Protein AF-A0A168NUQ0-F1 (afdb_monomer_lite)

Secondary structure (DSSP, 8-state):
------PPPPP---S-------HHHHS-HHHHHHHHHHHHHHHHHHHHHHHHHHHHHHHHHHHHHHHHHH-HHHHHHH----GGGG-

Sequence (87 aa):
MAKKNRAIPAPKKSDSEYKPATLKDLLS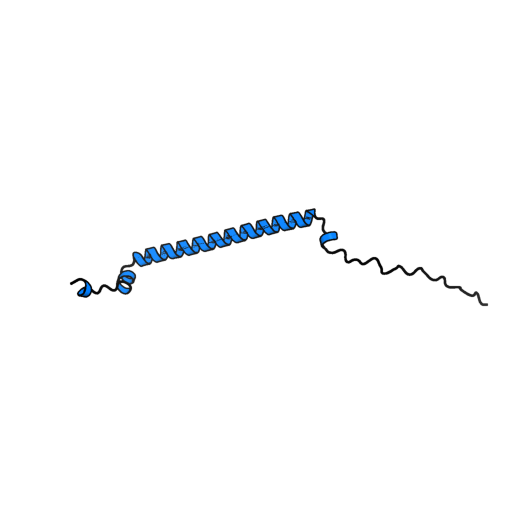SDILEQLKSQADEMKAEEKKKKEEQELMKAEARKQEQKKLDNNFEHLLENSNMDWHKYK

pLDDT: mean 74.26, std 13.2, range [44.84, 89.44]

Organism: NCBI:txid494026

Foldseek 3Di:
DDDDDDDDDDDDDDPPPPPPCPVCNVDDPVVVVVVVVVVVVVVVVVVVVVVVVVVVVVVVVVVVVVVLVVDVVSCVVPDPPPVVVVD

Radius of gyration: 38.47 Å; chains: 1; bounding box: 79×40×112 Å

Structure (mmCIF, N/CA/C/O backbone):
data_AF-A0A168NUQ0-F1
#
_entry.id   AF-A0A168NUQ0-F1
#
loop_
_atom_site.group_PDB
_atom_site.id
_atom_site.type_symbol
_atom_site.label_atom_id
_atom_site.label_alt_id
_atom_site.label_comp_id
_atom_site.label_asym_id
_atom_site.label_entity_id
_atom_site.label_seq_id
_atom_site.pdbx_PDB_ins_code
_atom_site.Cartn_x
_atom_site.Cartn_y
_atom_site.Cartn_z
_atom_site.occupancy
_atom_site.B_iso_or_equiv
_atom_site.auth_seq_id
_atom_site.auth_comp_id
_atom_site.auth_asym_id
_atom_site.auth_atom_id
_atom_site.pdbx_PDB_model_num
ATOM 1 N N . MET A 1 1 ? -56.739 -30.499 63.507 1.00 44.84 1 MET A N 1
ATOM 2 C CA . MET A 1 1 ? -55.720 -30.334 62.446 1.00 44.84 1 MET A CA 1
ATOM 3 C C . MET A 1 1 ? -56.407 -29.832 61.187 1.00 44.84 1 MET A C 1
ATOM 5 O O . MET A 1 1 ? -57.357 -30.485 60.789 1.00 44.84 1 MET A O 1
ATOM 9 N N . ALA A 1 2 ? -55.965 -28.695 60.631 1.00 51.31 2 ALA A N 1
ATOM 10 C CA . ALA A 1 2 ? -56.006 -28.304 59.205 1.00 51.31 2 ALA A CA 1
ATOM 11 C C . ALA A 1 2 ? -56.114 -26.770 59.070 1.00 51.31 2 ALA A C 1
ATOM 13 O O . ALA A 1 2 ? -57.203 -26.204 59.022 1.00 51.31 2 ALA A O 1
ATOM 14 N N . LYS A 1 3 ? -54.964 -26.084 59.018 1.00 52.09 3 LYS A N 1
ATOM 15 C CA . LYS A 1 3 ? -54.872 -24.682 58.581 1.00 52.09 3 LYS A CA 1
ATOM 16 C C . LYS A 1 3 ? -54.863 -24.664 57.048 1.00 52.09 3 LYS A C 1
ATOM 18 O O . LYS A 1 3 ? -54.022 -25.310 56.431 1.00 52.09 3 LYS A O 1
ATOM 23 N N . LYS A 1 4 ? -55.814 -23.951 56.439 1.00 59.25 4 LYS A N 1
ATOM 24 C CA . LYS A 1 4 ? -55.953 -23.797 54.983 1.00 59.25 4 LYS A CA 1
ATOM 25 C C . LYS A 1 4 ? -55.075 -22.634 54.507 1.00 59.25 4 LYS A C 1
ATOM 27 O O . LYS A 1 4 ? -55.439 -21.476 54.684 1.00 59.25 4 LYS A O 1
ATOM 32 N N . ASN A 1 5 ? -53.924 -22.951 53.915 1.00 61.34 5 ASN A N 1
ATOM 33 C CA . ASN A 1 5 ? -53.019 -21.972 53.311 1.00 61.34 5 ASN A CA 1
ATOM 34 C C . ASN A 1 5 ? -53.595 -21.465 51.982 1.00 61.34 5 ASN A C 1
ATOM 36 O O . ASN A 1 5 ? -53.784 -22.232 51.039 1.00 61.34 5 ASN A O 1
ATOM 40 N N . ARG A 1 6 ? -53.877 -20.162 51.909 1.00 58.56 6 ARG A N 1
ATOM 41 C CA . ARG A 1 6 ? -54.304 -19.465 50.692 1.00 58.56 6 ARG A CA 1
ATOM 42 C C . ARG A 1 6 ? -53.050 -18.885 50.034 1.00 58.56 6 ARG A C 1
ATOM 44 O O . ARG A 1 6 ? -52.439 -17.976 50.585 1.00 58.56 6 ARG A O 1
ATOM 51 N N . ALA A 1 7 ? -52.636 -19.458 48.907 1.00 59.38 7 ALA A N 1
ATOM 52 C CA . ALA A 1 7 ? -51.512 -18.953 48.126 1.00 59.38 7 ALA A CA 1
ATOM 53 C C . ALA A 1 7 ? -51.876 -17.604 47.485 1.00 59.38 7 ALA A C 1
ATOM 55 O O . ALA A 1 7 ? -52.935 -17.466 46.871 1.00 59.38 7 ALA A O 1
ATOM 56 N N . ILE A 1 8 ? -50.998 -16.619 47.650 1.00 62.91 8 ILE A N 1
ATOM 57 C CA . ILE A 1 8 ? -51.081 -15.303 47.012 1.00 62.91 8 ILE A CA 1
ATOM 58 C C . ILE A 1 8 ? -50.440 -15.438 45.621 1.00 62.91 8 ILE A C 1
ATOM 60 O O . ILE A 1 8 ? -49.305 -15.914 45.543 1.00 62.91 8 ILE A O 1
ATOM 64 N N . PRO A 1 9 ? -51.109 -15.056 44.519 1.00 58.44 9 PRO A N 1
ATOM 65 C CA . PRO A 1 9 ? -50.469 -15.031 43.212 1.00 58.44 9 PRO A CA 1
ATOM 66 C C . PRO A 1 9 ? -49.493 -13.848 43.133 1.00 58.44 9 PRO A C 1
ATOM 68 O O . PRO A 1 9 ? -49.875 -12.698 43.342 1.00 58.44 9 PRO A O 1
ATOM 71 N N . ALA A 1 10 ? -48.226 -14.137 42.837 1.00 59.84 10 ALA A N 1
ATOM 72 C CA . ALA A 1 10 ? -47.221 -13.122 42.538 1.00 59.84 10 ALA A CA 1
ATOM 73 C C . ALA A 1 10 ? -47.551 -12.406 41.210 1.00 59.84 10 ALA A C 1
ATOM 75 O O . ALA A 1 10 ? -48.044 -13.054 40.278 1.00 59.84 10 ALA A O 1
ATOM 76 N N . PRO A 1 11 ? -47.278 -11.094 41.085 1.00 55.16 11 PRO A N 1
ATOM 77 C CA . PRO A 1 11 ? -47.518 -10.365 39.847 1.00 55.16 11 PRO A CA 1
ATOM 78 C C . PRO A 1 11 ? -46.570 -10.866 38.750 1.00 55.16 11 PRO A C 1
ATOM 80 O O . PRO A 1 11 ? -45.348 -10.866 38.914 1.00 55.16 11 PRO A O 1
ATOM 83 N N . LYS A 1 12 ? -47.142 -11.296 37.619 1.00 55.81 12 LYS A N 1
ATOM 84 C CA . LYS A 1 12 ? -46.384 -11.591 36.400 1.00 55.81 12 LYS A CA 1
ATOM 85 C C . LYS A 1 12 ? -45.804 -10.280 35.873 1.00 55.81 12 LYS A C 1
ATOM 87 O O . LYS A 1 12 ? -46.558 -9.385 35.501 1.00 55.81 12 LYS A O 1
ATOM 92 N N . LYS A 1 13 ? -44.475 -10.171 35.866 1.00 52.94 13 LYS A N 1
ATOM 93 C CA . LYS A 1 13 ? -43.768 -9.094 35.170 1.00 52.94 13 LYS A CA 1
ATOM 94 C C . LYS A 1 13 ? -44.048 -9.252 33.676 1.00 52.94 13 LYS A C 1
ATOM 96 O O . LYS A 1 13 ? -43.903 -10.341 33.133 1.00 52.94 13 LYS A O 1
ATOM 101 N N . SER A 1 14 ? -44.544 -8.188 33.069 1.00 47.28 14 SER A N 1
ATOM 102 C CA . SER A 1 14 ? -44.875 -8.090 31.655 1.00 47.28 14 SER A CA 1
ATOM 103 C C . SER A 1 14 ? -43.610 -8.182 30.801 1.00 47.28 14 SER A C 1
ATOM 105 O O . SER A 1 14 ? -42.764 -7.292 30.855 1.00 47.28 14 SER A O 1
ATOM 107 N N . ASP A 1 15 ? -43.515 -9.231 29.985 1.00 52.06 15 ASP A N 1
ATOM 108 C CA . ASP A 1 15 ? -42.541 -9.399 28.896 1.00 52.06 15 ASP A CA 1
ATOM 109 C C . ASP A 1 15 ? -42.830 -8.427 27.730 1.00 52.06 15 ASP A C 1
ATOM 111 O O . ASP A 1 15 ? -43.076 -8.838 26.598 1.00 52.06 15 ASP A O 1
ATOM 115 N N . SER A 1 16 ? -42.876 -7.118 27.993 1.00 51.72 16 SER A N 1
ATOM 116 C CA . SER A 1 16 ? -43.211 -6.105 26.976 1.00 51.72 16 SER A CA 1
ATOM 117 C C . SER A 1 16 ? -42.227 -4.937 26.898 1.00 51.72 16 SER A C 1
ATOM 119 O O . SER A 1 16 ? -42.572 -3.888 26.362 1.00 51.72 16 SER A O 1
ATOM 121 N N . GLU A 1 17 ? -41.000 -5.108 27.395 1.00 49.22 17 GLU A N 1
ATOM 122 C CA . GLU A 1 17 ? -39.949 -4.074 27.351 1.00 49.22 17 GLU A CA 1
ATOM 123 C C . GLU A 1 17 ? -38.666 -4.505 26.626 1.00 49.22 17 GLU A C 1
ATOM 125 O O . GLU A 1 17 ? -37.665 -3.799 26.645 1.00 49.22 17 GLU A O 1
ATOM 130 N N . TYR A 1 18 ? -38.693 -5.617 25.892 1.00 45.31 18 TYR A N 1
ATOM 131 C CA . TYR A 1 18 ? -37.600 -5.987 24.992 1.00 45.31 18 TYR A CA 1
ATOM 132 C C . TYR A 1 18 ? -37.802 -5.363 23.606 1.00 45.31 18 TYR A C 1
ATOM 134 O O . TYR A 1 18 ? -37.954 -6.062 22.605 1.00 45.31 18 TYR A O 1
ATOM 142 N N . LYS A 1 19 ? -37.762 -4.027 23.514 1.00 57.78 19 LYS A N 1
ATOM 143 C CA . LYS A 1 19 ? -37.189 -3.449 22.289 1.00 57.78 19 LYS A CA 1
ATOM 144 C C . LYS A 1 19 ? -35.724 -3.887 22.295 1.00 57.78 19 LYS A C 1
ATOM 146 O O . LYS A 1 19 ? -35.067 -3.660 23.311 1.00 57.78 19 LYS A O 1
ATOM 151 N N . PRO A 1 20 ? -35.196 -4.536 21.244 1.00 55.72 20 PRO A N 1
ATOM 152 C CA . PRO A 1 20 ? -33.769 -4.790 21.196 1.00 55.72 20 PRO A CA 1
ATOM 153 C C . PRO A 1 20 ? -33.111 -3.415 21.212 1.00 55.72 20 PRO A C 1
ATOM 155 O O . PRO A 1 20 ? -33.234 -2.674 20.236 1.00 55.72 20 PRO A O 1
ATOM 158 N N . ALA A 1 21 ? -32.480 -3.046 22.329 1.00 55.38 21 ALA A N 1
ATOM 159 C CA . ALA A 1 21 ? -31.532 -1.950 22.355 1.00 55.38 21 ALA A CA 1
ATOM 160 C C . ALA A 1 21 ? -30.506 -2.311 21.286 1.00 55.38 21 ALA A C 1
ATOM 162 O O . ALA A 1 21 ? -29.666 -3.194 21.471 1.00 55.38 21 ALA A O 1
ATOM 163 N N . THR A 1 22 ? -30.682 -1.760 20.086 1.00 63.47 22 THR A N 1
ATOM 164 C CA . THR A 1 22 ? -29.755 -2.010 18.993 1.00 63.47 22 THR A CA 1
ATOM 165 C C . THR A 1 22 ? -28.388 -1.603 19.506 1.00 63.47 22 THR A C 1
ATOM 167 O O . THR A 1 22 ? -28.299 -0.621 20.226 1.00 63.47 22 THR A O 1
ATOM 170 N N . LEU A 1 23 ? -27.321 -2.322 19.165 1.00 57.44 23 LEU A N 1
ATOM 171 C CA . LEU A 1 23 ? -25.962 -2.029 19.650 1.00 57.44 23 LEU A CA 1
ATOM 172 C C . LEU A 1 23 ? -25.552 -0.544 19.523 1.00 57.44 23 LEU A C 1
ATOM 174 O O . LEU A 1 23 ? -24.709 -0.080 20.277 1.00 57.44 23 LEU A O 1
ATOM 178 N N . LYS A 1 24 ? -26.191 0.205 18.615 1.00 59.00 24 LYS A N 1
ATOM 179 C CA . LYS A 1 24 ? -26.101 1.667 18.477 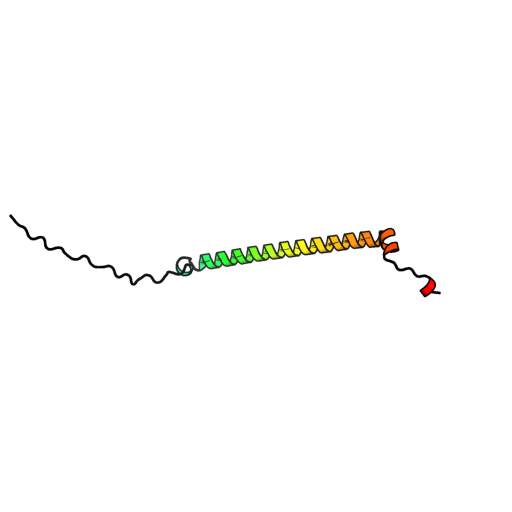1.00 59.00 24 LYS A CA 1
ATOM 180 C C . LYS A 1 24 ? -26.609 2.499 19.668 1.00 59.00 24 LYS A C 1
ATOM 182 O O . LYS A 1 24 ? -26.220 3.648 19.768 1.00 59.00 24 LYS A O 1
ATOM 187 N N . ASP A 1 25 ? -27.502 1.956 20.482 1.00 61.56 25 ASP A N 1
ATOM 188 C CA . ASP A 1 25 ? -28.165 2.610 21.620 1.00 61.56 25 ASP A CA 1
ATOM 189 C C . ASP A 1 25 ? -27.430 2.311 22.943 1.00 61.56 25 ASP A C 1
ATOM 191 O O . ASP A 1 25 ? -27.537 3.048 23.916 1.00 61.56 25 ASP A O 1
ATOM 195 N N . LEU A 1 26 ? -26.638 1.228 22.964 1.00 65.62 26 LEU A N 1
ATOM 196 C CA . LEU A 1 26 ? -25.728 0.859 24.059 1.00 65.62 26 LEU A CA 1
ATOM 197 C C . LEU A 1 26 ? -24.325 1.466 23.896 1.00 65.62 26 LEU A C 1
ATOM 199 O O . LEU A 1 26 ? -23.649 1.725 24.888 1.00 65.62 26 LEU A O 1
ATOM 203 N N . LEU A 1 27 ? -23.878 1.683 22.656 1.00 66.12 27 LEU A N 1
ATOM 204 C CA . LEU A 1 27 ? -22.674 2.455 22.354 1.00 66.12 27 LEU A CA 1
ATOM 205 C C . LEU A 1 27 ? -23.042 3.935 22.301 1.00 66.12 27 LEU A C 1
ATOM 207 O O . LEU A 1 27 ? -23.858 4.336 21.475 1.00 66.12 27 LEU A O 1
ATOM 211 N N . SER A 1 28 ? -22.415 4.755 23.143 1.00 74.06 28 SER A N 1
ATOM 212 C CA . SER A 1 28 ? -22.521 6.206 23.006 1.00 74.06 28 SER A CA 1
ATOM 213 C C . SER A 1 28 ? -22.121 6.613 21.584 1.00 74.06 28 SER A C 1
ATOM 215 O O . SER A 1 28 ? -21.170 6.077 21.006 1.00 74.06 28 SER A O 1
ATOM 217 N N . SER A 1 29 ? -22.858 7.562 21.004 1.00 75.62 29 SER A N 1
ATOM 218 C CA . SER A 1 29 ? -22.584 8.112 19.667 1.00 75.62 29 SER A CA 1
ATOM 219 C C . SER A 1 29 ? -21.125 8.543 19.502 1.00 75.62 29 SER A C 1
ATOM 221 O O . SER A 1 29 ? -20.560 8.392 18.424 1.00 75.62 29 SER A O 1
ATOM 223 N N . ASP A 1 30 ? -20.523 8.986 20.602 1.00 77.12 30 ASP A N 1
ATOM 224 C CA . ASP A 1 30 ? -19.129 9.397 20.728 1.00 77.12 30 ASP A CA 1
ATOM 225 C C . ASP A 1 30 ? -18.143 8.246 20.427 1.00 77.12 30 ASP A C 1
ATOM 227 O O . ASP A 1 30 ? -17.227 8.391 19.621 1.00 77.12 30 ASP A O 1
ATOM 231 N N . ILE A 1 31 ? -18.386 7.037 20.956 1.00 81.19 31 ILE A N 1
ATOM 232 C CA . ILE A 1 31 ? -17.539 5.860 20.676 1.00 81.19 31 ILE A CA 1
ATOM 233 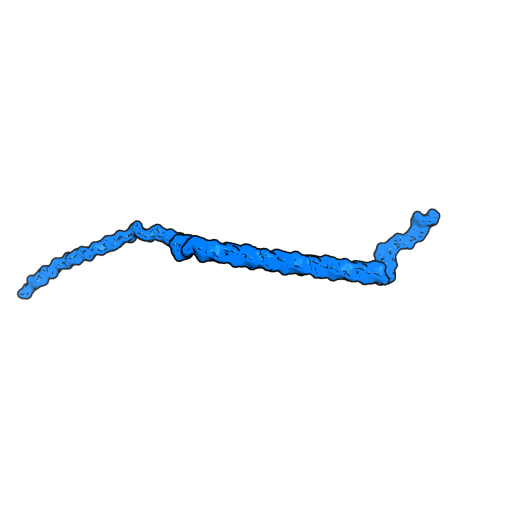C C . ILE A 1 31 ? -17.700 5.407 19.219 1.00 81.19 31 ILE A C 1
ATOM 235 O O . ILE A 1 31 ? -16.738 4.976 18.583 1.00 81.19 31 ILE A O 1
ATOM 239 N N . LEU A 1 32 ? -18.907 5.513 18.653 1.00 82.88 32 LEU A N 1
ATOM 240 C CA . LEU A 1 32 ? -19.133 5.203 17.237 1.00 82.88 32 LEU A CA 1
ATOM 241 C C . LEU A 1 32 ? -18.421 6.189 16.306 1.00 82.88 32 LEU A C 1
ATOM 243 O O . LEU A 1 32 ? -17.993 5.797 15.220 1.00 82.88 32 LEU A O 1
ATOM 247 N N . GLU A 1 33 ? -18.324 7.454 16.699 1.00 85.12 33 GLU A N 1
ATOM 248 C CA . GLU A 1 33 ? -17.609 8.483 15.952 1.00 85.12 33 GLU A CA 1
ATOM 249 C C . GLU A 1 33 ? -16.094 8.269 16.029 1.00 85.12 33 GLU A C 1
ATOM 251 O O . GLU A 1 33 ? -15.433 8.240 14.990 1.00 85.12 33 GLU A O 1
ATOM 256 N N . GLN A 1 34 ? -15.563 7.955 17.214 1.00 84.25 34 GLN A N 1
ATOM 257 C CA . GLN A 1 34 ? -14.166 7.544 17.390 1.00 84.25 34 GLN A CA 1
ATOM 258 C C . GLN A 1 34 ? -13.812 6.311 16.551 1.00 84.25 34 GLN A C 1
ATOM 260 O O . GLN A 1 34 ? -12.793 6.302 15.862 1.00 84.25 34 GLN A O 1
ATOM 265 N N . LEU A 1 35 ? -14.672 5.287 16.548 1.00 87.81 35 LEU A N 1
ATOM 266 C CA . LEU A 1 35 ? -14.442 4.067 15.773 1.00 87.81 35 LEU A CA 1
ATOM 267 C C . LEU A 1 35 ? -14.441 4.337 14.263 1.00 87.81 35 LEU A C 1
ATOM 269 O O . LEU A 1 35 ? -13.655 3.741 13.530 1.00 87.81 35 LEU A O 1
ATOM 273 N N . LYS A 1 36 ? -15.303 5.241 13.784 1.00 87.50 36 LYS A N 1
ATOM 274 C CA . LYS A 1 36 ? -15.293 5.669 12.378 1.00 87.50 36 LYS A CA 1
ATOM 275 C C . LYS A 1 36 ? -14.022 6.435 12.037 1.00 87.50 36 LYS A C 1
ATOM 277 O O . LYS A 1 36 ? -13.416 6.116 11.021 1.00 87.50 36 LYS A O 1
ATOM 282 N N . SER A 1 37 ? -13.596 7.366 12.893 1.00 89.44 37 SER A N 1
ATOM 283 C CA . SER A 1 37 ? -12.341 8.105 12.710 1.00 89.44 37 SER A CA 1
ATOM 284 C C . SER A 1 37 ? -11.155 7.150 12.586 1.00 89.44 37 SER A C 1
ATOM 286 O O . SER A 1 37 ? -10.410 7.217 11.614 1.00 89.44 37 SER A O 1
ATOM 288 N N . GLN A 1 38 ? -11.040 6.183 13.500 1.00 88.88 38 GLN A N 1
ATOM 289 C CA . GLN A 1 38 ? -9.990 5.162 13.455 1.00 88.88 38 GLN A CA 1
ATOM 290 C C . GLN A 1 38 ? -10.090 4.270 12.213 1.00 88.88 38 GLN A C 1
ATOM 292 O O . GLN A 1 38 ? -9.082 3.964 11.580 1.00 88.88 38 GLN A O 1
ATOM 297 N N . ALA A 1 39 ? -11.301 3.859 11.826 1.00 88.00 39 ALA A N 1
ATOM 298 C CA . ALA A 1 39 ? -11.498 3.057 10.623 1.00 88.00 39 ALA A CA 1
ATOM 299 C C . ALA A 1 39 ? -11.097 3.819 9.352 1.00 88.00 39 ALA A C 1
ATOM 301 O O . ALA A 1 39 ? -10.569 3.220 8.415 1.00 88.00 39 ALA A O 1
ATOM 302 N N . ASP A 1 40 ? -11.350 5.123 9.296 1.00 89.25 40 ASP A N 1
ATOM 303 C CA . ASP A 1 40 ? -10.996 5.951 8.148 1.00 89.25 40 ASP A CA 1
ATOM 304 C C . ASP A 1 40 ? -9.496 6.279 8.116 1.00 89.25 40 ASP A C 1
ATOM 306 O O . ASP A 1 40 ? -8.900 6.240 7.037 1.00 89.25 40 ASP A O 1
ATOM 310 N N . GLU A 1 41 ? -8.855 6.467 9.274 1.00 88.06 41 GLU A N 1
ATOM 311 C CA . GLU A 1 41 ? -7.392 6.542 9.404 1.00 88.06 41 GLU A CA 1
ATOM 312 C C . GLU A 1 41 ? -6.715 5.256 8.914 1.00 88.06 41 GLU A C 1
ATOM 314 O O . GLU A 1 41 ? -5.844 5.310 8.043 1.00 88.06 41 GLU A O 1
ATOM 319 N N . MET A 1 42 ? -7.173 4.086 9.371 1.00 85.38 42 MET A N 1
ATOM 320 C CA . MET A 1 42 ? -6.628 2.797 8.927 1.00 85.38 42 MET A CA 1
ATOM 321 C C . MET A 1 42 ? -6.787 2.589 7.417 1.00 85.38 42 MET A C 1
ATOM 323 O O . MET A 1 42 ? -5.845 2.171 6.744 1.00 85.38 42 MET A O 1
ATOM 327 N N . LYS A 1 43 ? -7.948 2.928 6.842 1.00 88.19 43 LYS A N 1
ATOM 328 C CA . LYS A 1 43 ? -8.150 2.857 5.384 1.00 88.19 43 LYS A CA 1
ATOM 329 C C . LYS A 1 43 ? -7.228 3.812 4.630 1.00 88.19 43 LYS A C 1
ATOM 331 O O . LYS A 1 43 ? -6.791 3.487 3.526 1.00 88.19 43 LYS A O 1
ATOM 336 N N . ALA A 1 44 ? -6.967 5.000 5.173 1.00 89.12 44 ALA A N 1
ATOM 337 C CA . ALA A 1 44 ? -6.049 5.952 4.561 1.00 89.12 44 ALA A CA 1
ATOM 338 C C . ALA A 1 44 ? -4.609 5.415 4.569 1.00 89.12 44 ALA A C 1
ATOM 340 O O . ALA A 1 44 ? -3.909 5.530 3.563 1.00 89.12 44 ALA A O 1
ATOM 341 N N . GLU A 1 45 ? -4.179 4.775 5.657 1.00 83.69 45 GLU A N 1
ATOM 342 C CA . GLU A 1 45 ? -2.873 4.114 5.735 1.00 83.69 45 GLU A CA 1
ATOM 343 C C . GLU A 1 45 ? -2.753 2.921 4.783 1.00 83.69 45 GLU A C 1
ATOM 345 O O . GLU A 1 45 ? -1.735 2.775 4.104 1.00 83.69 45 GLU A O 1
ATOM 350 N N . GLU A 1 46 ? -3.786 2.084 4.681 1.00 80.06 46 GLU A N 1
ATOM 351 C CA . GLU A 1 46 ? -3.805 0.961 3.739 1.00 80.06 46 GLU A CA 1
ATOM 352 C C . GLU A 1 46 ? -3.719 1.431 2.286 1.00 80.06 46 GLU A C 1
ATOM 354 O O . GLU A 1 46 ? -2.961 0.861 1.497 1.00 80.06 46 GLU A O 1
ATOM 359 N N . LYS A 1 47 ? -4.439 2.502 1.930 1.00 85.06 47 LYS A N 1
ATOM 360 C CA . LYS A 1 47 ? -4.342 3.111 0.597 1.00 85.06 47 LYS A CA 1
ATOM 361 C C . LYS A 1 47 ? -2.931 3.610 0.311 1.00 85.06 47 LYS A C 1
ATOM 363 O O . LYS A 1 47 ? -2.384 3.259 -0.729 1.00 85.06 47 LYS A O 1
ATOM 368 N N . LYS A 1 48 ? -2.308 4.327 1.252 1.00 86.25 48 LYS A N 1
ATOM 369 C CA . LYS A 1 48 ? -0.921 4.798 1.108 1.00 86.25 48 LYS A CA 1
ATOM 370 C C . LYS A 1 48 ? 0.062 3.648 0.901 1.00 86.25 48 LYS A C 1
ATOM 372 O O . LYS A 1 48 ? 0.876 3.704 -0.012 1.00 86.25 48 LYS A O 1
ATOM 377 N N . LYS A 1 49 ? -0.047 2.573 1.690 1.00 85.00 49 LYS A N 1
ATOM 378 C CA . LYS A 1 49 ? 0.807 1.382 1.529 1.00 85.00 49 LYS A CA 1
ATOM 379 C C . LYS A 1 49 ? 0.613 0.721 0.168 1.00 85.00 49 LYS A C 1
ATOM 381 O O . LYS A 1 49 ? 1.580 0.269 -0.439 1.00 85.00 49 LYS A O 1
ATOM 386 N N . LYS A 1 50 ? -0.627 0.652 -0.318 1.00 87.50 50 LYS A N 1
ATOM 387 C CA . LYS A 1 50 ? -0.922 0.083 -1.634 1.00 87.50 50 LYS A CA 1
ATOM 388 C C . LYS A 1 50 ? -0.338 0.939 -2.761 1.00 87.50 50 LYS A C 1
ATOM 390 O O . LYS A 1 50 ? 0.303 0.393 -3.653 1.00 87.50 50 LYS A O 1
ATOM 395 N N . GLU A 1 51 ? -0.510 2.255 -2.690 1.00 83.50 51 GLU A N 1
ATOM 396 C CA . GLU A 1 51 ? 0.066 3.204 -3.650 1.00 83.50 51 GLU A CA 1
ATOM 397 C C . GLU A 1 51 ? 1.599 3.126 -3.662 1.00 83.50 51 GLU A C 1
ATOM 399 O O . GLU A 1 51 ? 2.207 3.048 -4.727 1.00 83.50 51 GLU A O 1
ATOM 404 N N . GLU A 1 52 ? 2.237 3.047 -2.493 1.00 83.38 52 GLU A N 1
ATOM 405 C CA . GLU A 1 52 ? 3.690 2.895 -2.376 1.00 83.38 52 GLU A CA 1
ATOM 406 C C . GLU A 1 52 ? 4.184 1.569 -2.976 1.00 83.38 52 GLU A C 1
ATOM 408 O O . GLU A 1 52 ? 5.171 1.540 -3.711 1.00 83.38 52 GLU A O 1
ATOM 413 N N . GLN A 1 53 ? 3.466 0.466 -2.751 1.00 83.75 53 GLN A N 1
ATOM 414 C CA . GLN A 1 53 ? 3.787 -0.819 -3.380 1.00 83.75 53 GLN A CA 1
ATOM 415 C C . GLN A 1 53 ? 3.633 -0.787 -4.904 1.00 83.75 53 GLN A C 1
ATOM 417 O O . GLN A 1 53 ? 4.419 -1.417 -5.617 1.00 83.75 53 GLN A O 1
ATOM 422 N N . GLU A 1 54 ? 2.622 -0.092 -5.422 1.00 82.81 54 GLU A N 1
ATOM 423 C CA . GLU A 1 54 ? 2.422 0.071 -6.862 1.00 82.81 54 GLU A CA 1
ATOM 424 C C . GLU A 1 54 ? 3.519 0.943 -7.485 1.00 82.81 54 GLU A C 1
ATOM 426 O O . GLU A 1 54 ? 4.058 0.577 -8.534 1.00 82.81 54 GLU A O 1
ATOM 431 N N . LEU A 1 55 ? 3.928 2.018 -6.807 1.00 86.69 55 LEU A N 1
ATOM 432 C CA . LEU A 1 55 ? 5.051 2.867 -7.211 1.00 86.69 55 LEU A CA 1
ATOM 433 C C . LEU A 1 55 ? 6.370 2.089 -7.250 1.00 86.69 55 LEU A C 1
ATOM 435 O O . LEU A 1 55 ? 7.062 2.122 -8.267 1.00 86.69 55 LEU A O 1
ATOM 439 N N . MET A 1 56 ? 6.678 1.316 -6.206 1.00 84.00 56 MET A N 1
ATOM 440 C CA . MET A 1 56 ? 7.888 0.485 -6.150 1.00 84.00 56 MET A CA 1
ATOM 441 C C . MET A 1 56 ? 7.921 -0.553 -7.278 1.00 84.00 56 MET A C 1
ATOM 443 O O . MET A 1 56 ? 8.953 -0.760 -7.915 1.00 84.00 56 MET A O 1
ATOM 447 N N . LYS A 1 57 ? 6.779 -1.182 -7.590 1.00 85.25 57 LYS A N 1
ATOM 448 C CA . LYS A 1 57 ? 6.669 -2.116 -8.724 1.00 85.25 57 LYS A CA 1
ATOM 449 C C . LYS A 1 57 ? 6.857 -1.415 -10.067 1.00 85.25 57 LYS A C 1
ATOM 451 O O . LYS A 1 57 ? 7.503 -1.971 -10.954 1.00 85.25 57 LYS A O 1
ATOM 456 N N . ALA A 1 58 ? 6.290 -0.224 -10.239 1.00 81.69 58 ALA A N 1
ATOM 457 C CA . ALA A 1 58 ? 6.453 0.554 -11.462 1.00 81.69 58 ALA A CA 1
ATOM 458 C C . ALA A 1 58 ? 7.912 0.995 -11.658 1.00 81.69 58 ALA A C 1
ATOM 460 O O . ALA A 1 58 ? 8.439 0.912 -12.769 1.00 81.69 58 ALA A O 1
ATOM 461 N N . GLU A 1 59 ? 8.589 1.405 -10.585 1.00 82.12 59 GLU A N 1
ATOM 462 C CA . GLU A 1 59 ? 10.000 1.775 -10.626 1.00 82.12 59 GLU A CA 1
ATOM 463 C C . GLU A 1 59 ? 10.902 0.574 -10.927 1.00 82.12 59 GLU A C 1
ATOM 465 O O . GLU A 1 59 ? 11.772 0.679 -11.792 1.00 82.12 59 GLU A O 1
ATOM 470 N N . ALA A 1 60 ? 10.645 -0.585 -10.312 1.00 85.38 60 ALA A N 1
ATOM 471 C CA . ALA A 1 60 ? 11.361 -1.823 -10.614 1.00 85.38 60 ALA A CA 1
ATOM 472 C C . ALA A 1 60 ? 11.235 -2.203 -12.097 1.00 85.38 60 ALA A C 1
ATOM 474 O O . ALA A 1 60 ? 12.250 -2.397 -12.765 1.00 85.38 60 ALA A O 1
ATOM 475 N N . ARG A 1 61 ? 10.014 -2.183 -12.654 1.00 84.25 61 ARG A N 1
ATOM 476 C CA . ARG A 1 61 ? 9.797 -2.426 -14.093 1.00 84.25 61 ARG A CA 1
ATOM 477 C C . ARG A 1 61 ? 10.548 -1.430 -14.965 1.00 84.25 61 ARG A C 1
ATOM 479 O O . ARG A 1 61 ? 11.127 -1.815 -15.972 1.00 84.25 61 ARG A O 1
ATOM 486 N N . LYS A 1 62 ? 10.570 -0.150 -14.585 1.00 85.69 62 LYS A N 1
ATOM 487 C CA . LYS A 1 62 ? 11.298 0.882 -15.333 1.00 85.69 62 LYS A CA 1
ATOM 488 C C . LYS A 1 62 ? 12.808 0.652 -15.288 1.00 85.69 62 LYS A C 1
ATOM 490 O O . LYS A 1 62 ? 13.484 0.883 -16.285 1.00 85.69 62 LYS A O 1
ATOM 495 N N . GLN A 1 63 ? 13.353 0.227 -14.151 1.00 85.12 63 GLN A N 1
ATOM 496 C CA . GLN A 1 63 ? 14.773 -0.099 -14.030 1.00 85.12 63 GLN A CA 1
ATOM 497 C C . GLN A 1 6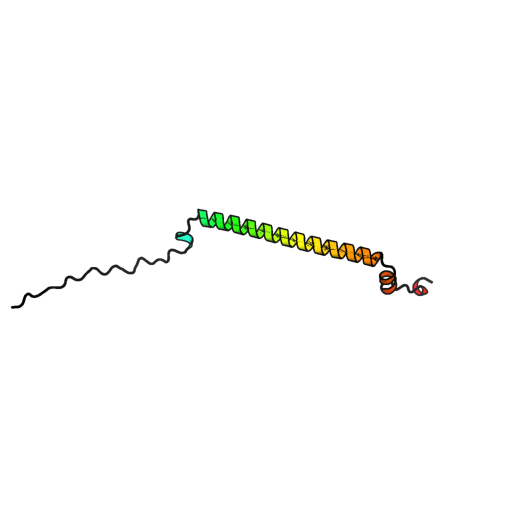3 ? 15.137 -1.360 -14.817 1.00 85.12 63 GLN A C 1
ATOM 499 O O . GLN A 1 63 ? 16.169 -1.376 -15.480 1.00 85.12 63 GLN A O 1
ATOM 504 N N . GLU A 1 64 ? 14.297 -2.391 -14.780 1.00 81.06 64 GLU A N 1
ATOM 505 C CA . GLU A 1 64 ? 14.463 -3.600 -15.589 1.00 81.06 64 GLU A CA 1
ATOM 506 C C . GLU A 1 64 ? 14.392 -3.281 -17.077 1.00 81.06 64 GLU A C 1
ATOM 508 O O . GLU A 1 64 ? 15.294 -3.660 -17.813 1.00 81.06 64 GLU A O 1
ATOM 513 N N . GLN A 1 65 ? 13.405 -2.493 -17.507 1.00 83.69 65 GLN A N 1
ATOM 514 C CA . GLN A 1 65 ? 13.297 -2.054 -18.893 1.00 83.69 65 GLN A CA 1
ATOM 515 C C . GLN A 1 65 ? 14.530 -1.260 -19.320 1.00 83.69 65 GLN A C 1
ATOM 517 O O . GLN A 1 65 ? 15.131 -1.584 -20.330 1.00 83.69 65 GLN A O 1
ATOM 522 N N . LYS A 1 66 ? 15.012 -0.326 -18.490 1.00 85.88 66 LYS A N 1
ATOM 523 C CA . LYS A 1 66 ? 16.287 0.360 -18.747 1.00 85.88 66 LYS A CA 1
ATOM 524 C C . LYS A 1 66 ? 17.467 -0.606 -18.849 1.00 85.88 66 LYS A C 1
ATOM 526 O O . LYS A 1 66 ? 18.367 -0.368 -19.644 1.00 85.88 66 LYS A O 1
ATOM 531 N N . LYS A 1 67 ? 17.530 -1.660 -18.032 1.00 85.44 67 LYS A N 1
ATOM 532 C CA . LYS A 1 67 ? 18.599 -2.668 -18.131 1.00 85.44 67 LYS A CA 1
ATOM 533 C C . LYS A 1 67 ? 18.492 -3.461 -19.431 1.00 85.44 67 LYS A C 1
ATOM 535 O O . LYS A 1 67 ? 19.518 -3.703 -20.051 1.00 85.44 67 LYS A O 1
ATOM 540 N N . LEU A 1 68 ? 17.282 -3.824 -19.847 1.00 85.81 68 LEU A N 1
ATOM 541 C CA . LEU A 1 68 ? 17.016 -4.525 -21.103 1.00 85.81 68 LEU A CA 1
ATOM 542 C C . LEU A 1 68 ? 17.314 -3.646 -22.323 1.00 85.81 68 LEU A C 1
ATOM 544 O O . LEU A 1 68 ? 17.944 -4.116 -23.262 1.00 85.81 68 LEU A O 1
ATOM 548 N N . ASP A 1 69 ? 16.962 -2.363 -22.270 1.00 79.62 69 ASP A N 1
ATOM 549 C CA . ASP A 1 69 ? 17.272 -1.372 -23.306 1.00 79.62 69 ASP A CA 1
ATOM 550 C C . ASP A 1 69 ? 18.782 -1.115 -23.423 1.00 79.62 69 ASP A C 1
ATOM 552 O O . ASP A 1 69 ? 19.261 -0.727 -24.479 1.00 79.62 69 ASP A O 1
ATOM 556 N N . ASN A 1 70 ? 19.548 -1.324 -22.347 1.00 82.81 70 ASN A N 1
ATOM 557 C CA . ASN A 1 70 ? 21.012 -1.262 -22.379 1.00 82.81 70 ASN A CA 1
ATOM 558 C C . ASN A 1 70 ? 21.661 -2.617 -22.703 1.00 82.81 70 ASN A C 1
ATOM 560 O O . ASN A 1 70 ? 22.866 -2.674 -22.956 1.00 82.81 70 ASN A O 1
ATOM 564 N N . ASN A 1 71 ? 20.903 -3.714 -22.667 1.00 87.44 71 ASN A N 1
ATOM 565 C CA . ASN A 1 71 ? 21.417 -5.035 -22.982 1.00 87.44 71 ASN A CA 1
ATOM 566 C C . ASN A 1 71 ? 21.334 -5.264 -24.495 1.00 87.44 71 ASN A C 1
ATOM 568 O O . ASN A 1 71 ? 20.257 -5.444 -25.063 1.00 87.44 71 ASN A O 1
ATOM 572 N N . PHE A 1 72 ? 22.501 -5.282 -25.139 1.00 81.06 72 PHE A N 1
ATOM 573 C CA . PHE A 1 72 ? 22.635 -5.496 -26.577 1.00 81.06 72 PHE A CA 1
ATOM 574 C C . PHE A 1 72 ? 22.029 -6.814 -27.066 1.00 81.06 72 PHE A C 1
ATOM 576 O O . PHE A 1 72 ? 21.521 -6.843 -28.179 1.00 81.06 72 PHE A O 1
ATOM 583 N N . GLU A 1 73 ? 22.046 -7.879 -26.262 1.00 80.25 73 GLU A N 1
ATOM 584 C CA . GLU A 1 73 ? 21.456 -9.172 -26.635 1.00 80.25 73 GLU A CA 1
ATOM 585 C C . GLU A 1 73 ? 19.932 -9.057 -26.761 1.00 80.25 73 GLU A C 1
ATOM 587 O O . GLU A 1 73 ? 19.364 -9.382 -27.800 1.00 80.25 73 GLU A O 1
ATOM 592 N N . HIS A 1 74 ? 19.284 -8.445 -25.765 1.00 81.88 74 HIS A N 1
ATOM 593 C CA . HIS A 1 74 ? 17.848 -8.170 -25.795 1.00 81.88 74 HIS A CA 1
ATOM 594 C C . HIS A 1 74 ? 17.466 -7.213 -26.933 1.00 81.88 74 HIS A C 1
ATOM 596 O O . HIS A 1 74 ? 16.462 -7.426 -27.616 1.00 81.88 74 HIS A O 1
ATOM 602 N N . LEU A 1 75 ? 18.258 -6.160 -27.161 1.00 83.62 75 LEU A N 1
ATOM 603 C CA . LEU A 1 75 ? 18.055 -5.262 -28.297 1.00 83.62 75 LEU A CA 1
ATOM 604 C C . LEU A 1 75 ? 18.179 -5.999 -29.631 1.00 83.62 75 LEU A C 1
ATOM 606 O O . LEU A 1 75 ? 17.384 -5.735 -30.522 1.00 83.62 75 LEU A O 1
ATOM 610 N N . LEU A 1 76 ? 19.148 -6.903 -29.785 1.00 83.31 76 LEU A N 1
ATOM 611 C CA . LEU A 1 76 ? 19.380 -7.623 -31.036 1.00 83.31 76 LEU A CA 1
ATOM 612 C C . LEU A 1 76 ? 18.259 -8.626 -31.333 1.00 83.31 76 LEU A C 1
ATOM 614 O O . LEU A 1 76 ? 17.815 -8.714 -32.472 1.00 83.31 76 LEU A O 1
ATOM 618 N N . GLU A 1 77 ? 17.779 -9.345 -30.319 1.00 82.06 77 GLU A N 1
ATOM 619 C CA . GLU A 1 77 ? 16.684 -10.311 -30.465 1.00 82.06 77 GLU A CA 1
ATOM 620 C C . GLU A 1 77 ? 15.335 -9.638 -30.758 1.00 82.06 77 GLU A C 1
ATOM 622 O O . GLU A 1 77 ? 14.539 -10.159 -31.539 1.00 82.06 77 GLU A O 1
ATOM 627 N N . ASN A 1 78 ? 15.071 -8.472 -30.155 1.00 78.75 78 ASN A N 1
ATOM 628 C CA . ASN A 1 78 ? 13.805 -7.748 -30.330 1.00 78.75 78 ASN A CA 1
ATOM 629 C C . ASN 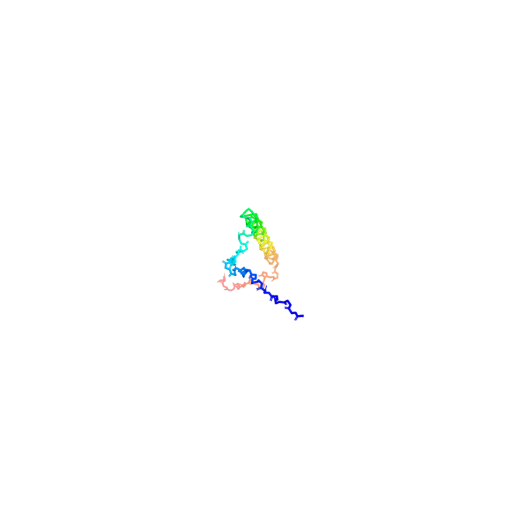A 1 78 ? 13.833 -6.723 -31.476 1.00 78.75 78 ASN A C 1
ATOM 631 O O . ASN A 1 78 ? 12.779 -6.275 -31.935 1.00 78.75 78 ASN A O 1
ATOM 635 N N . SER A 1 79 ? 15.015 -6.332 -31.953 1.00 74.50 79 SER A N 1
ATOM 636 C CA . SER A 1 79 ? 15.169 -5.457 -33.114 1.00 74.50 79 SER A CA 1
ATOM 637 C C . SER A 1 79 ? 15.069 -6.282 -34.393 1.00 74.50 79 SER A C 1
ATOM 639 O O . SER A 1 79 ? 15.996 -6.993 -34.777 1.00 74.50 79 SER A O 1
ATOM 641 N N . ASN A 1 80 ? 13.945 -6.163 -35.103 1.00 69.19 80 ASN A N 1
ATOM 642 C CA . ASN A 1 80 ? 13.809 -6.710 -36.451 1.00 69.19 80 ASN A CA 1
ATOM 643 C C . ASN A 1 80 ? 14.589 -5.836 -37.451 1.00 69.19 80 ASN A C 1
ATOM 645 O O . ASN A 1 80 ? 14.029 -4.990 -38.154 1.00 69.19 80 ASN A O 1
ATOM 649 N N . MET A 1 81 ? 15.908 -6.009 -37.468 1.00 70.19 81 MET A N 1
ATOM 650 C CA . MET A 1 81 ? 16.841 -5.254 -38.302 1.00 70.19 81 MET A CA 1
ATOM 651 C C . MET A 1 81 ? 16.935 -5.858 -39.715 1.00 70.19 81 MET A C 1
ATOM 653 O O . MET A 1 81 ? 17.971 -6.351 -40.157 1.00 70.19 81 MET A O 1
ATOM 657 N N . ASP A 1 82 ? 15.824 -5.802 -40.451 1.00 76.75 82 ASP A N 1
ATOM 658 C CA . ASP A 1 82 ? 15.763 -6.161 -41.872 1.00 76.75 82 ASP A CA 1
ATOM 659 C C . ASP A 1 82 ? 16.353 -5.035 -42.741 1.00 76.75 82 ASP A C 1
ATOM 661 O O . ASP A 1 82 ? 15.646 -4.172 -43.266 1.00 76.75 82 ASP A O 1
ATOM 665 N N . TRP A 1 83 ? 17.672 -5.044 -42.931 1.00 74.62 83 TRP A N 1
ATOM 666 C CA . TRP A 1 83 ? 18.394 -4.058 -43.753 1.00 74.62 83 TRP A CA 1
ATOM 667 C C . TRP A 1 83 ? 17.927 -4.000 -45.220 1.00 74.62 83 TRP A C 1
ATOM 669 O O . TRP A 1 83 ? 18.063 -2.968 -45.873 1.00 74.62 83 TRP A O 1
ATOM 679 N N . HIS A 1 84 ? 17.319 -5.074 -45.732 1.00 73.75 84 HIS A N 1
ATOM 680 C CA . HIS A 1 84 ? 16.713 -5.119 -47.065 1.00 73.75 84 HIS A CA 1
ATOM 681 C C . HIS A 1 84 ? 15.526 -4.154 -47.232 1.00 73.75 84 HIS A C 1
ATOM 683 O O . HIS A 1 84 ? 15.203 -3.797 -48.360 1.00 73.75 84 HIS A O 1
ATOM 689 N N . LYS A 1 85 ? 14.877 -3.723 -46.139 1.00 76.12 85 LYS A N 1
ATOM 690 C CA . LYS A 1 85 ? 13.748 -2.772 -46.171 1.00 76.12 85 LYS A CA 1
ATOM 691 C C . LYS A 1 85 ? 14.184 -1.313 -46.342 1.00 76.12 85 LYS A C 1
ATOM 693 O O . LYS A 1 85 ? 13.344 -0.469 -46.634 1.00 76.12 85 LYS A O 1
ATOM 698 N N . TYR A 1 86 ? 15.468 -1.021 -46.144 1.00 73.06 86 TYR A N 1
ATOM 699 C CA . TYR A 1 86 ? 16.031 0.333 -46.172 1.00 73.06 86 TYR A CA 1
ATOM 700 C C . TYR A 1 86 ? 16.967 0.565 -47.369 1.00 73.06 86 TYR A C 1
ATOM 702 O O . TYR A 1 86 ? 17.717 1.542 -47.370 1.00 73.06 86 TYR A O 1
ATOM 710 N N . LYS A 1 87 ? 16.960 -0.345 -48.350 1.00 66.88 87 LYS A N 1
ATOM 711 C CA . LYS A 1 87 ? 17.832 -0.314 -49.527 1.00 66.88 87 LYS A CA 1
ATOM 712 C C . LYS A 1 87 ? 17.122 0.239 -50.758 1.00 66.88 87 LYS A C 1
ATOM 714 O O . LYS A 1 87 ? 15.926 -0.080 -50.930 1.00 66.88 87 LYS A O 1
#

InterPro domains:
  IPR024980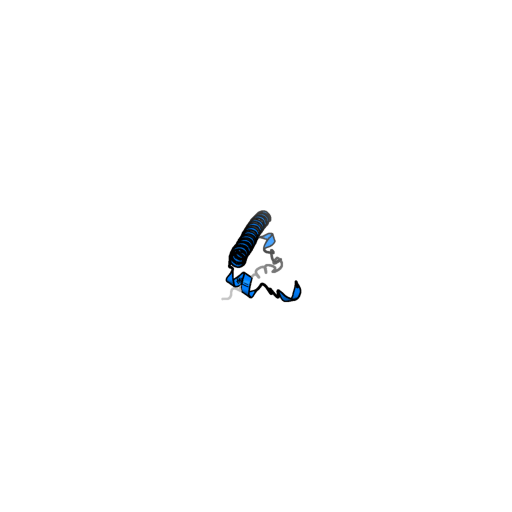 Protein of unknown function DUF3886 [PF13025] (17-85)